Protein 1WLJ (pdb70)

Radius of gyration: 16.01 Å; Cα contacts (8 Å, |Δi|>4): 327; chains: 1; bounding box: 38×36×43 Å

B-factor: mean 21.16, std 7.34, range [8.03, 46.2]

Organism: Homo sapiens (NCBI:txid9606)

Secondary structure (DSSP, 8-state):
-EEEEEEEEEEETTTTEEEEEEEEEE-TT--EEEEEEEE-SS-EEE--HHHH---HHHHTTPEEHHHHHHHHHHHHTTSEEEESSHHHHHHHTT---TT-EEEEGGG-HHHHHHHT---HHHHIIIII----S--TT---HHHHHHHHHHHHHHHHHHHHHTTPPPP-

CATH classification: 3.30.420.10

GO terms:
  GO:0005634 nucleus (C, IDA)
  GO:0005730 nucleolus (C, IDA)
  GO:0005737 cytoplasm (C, IDA)
  GO:0015030 Cajal body (C, IDA)
  GO:0030619 U1 snRNA binding (F, IDA)
  GO:0030620 U2 snRNA binding (F, IDA)
  GO:0034511 U3 snoRNA binding (F, IDA)
  GO:0005634 nucleus (C, EXP)
  GO:0005737 cytoplasm (C, EXP)
  GO:0045071 negative regulation of viral genome replication (P, IMP)
  GO:0004527 exonuclease activity (F, IMP)
  GO:0051607 defense response to virus (P, IMP)
  GO:0005654 nucleoplasm (C, TAS)
  GO:0000175 3'-5'-RNA exonuclease activity (F, IDA)
  GO:0016605 PML body (C, IDA)
  GO:0008310 single-stranded DNA 3'-5' DNA exonuclease activity (F, IDA)
  GO:0009615 response to virus (P, IDA)
  GO:0006308 DNA catabolic process (P, IDA)
  GO:0006401 RNA catabolic process (P, IDA)

Nearest PDB structures (foldseek):
  1wlj-assembly1_A  TM=1.006E+00  e=7.806E-38  Homo sapiens
  7yw5-assembly1_A  TM=8.930E-01  e=9.286E-17  Homo sapiens
  7yw5-assembly2_B  TM=8.674E-01  e=1.551E-16  Homo sapiens
  4czw-assembly1_A  TM=8.141E-01  e=1.600E-10  Neurospora crassa
  5z9x-assembly1_A  TM=8.286E-01  e=1.089E-10  Arabidopsis thaliana

Solvent-accessible surface area: 8809 Å² total; per-residue (Å²): 106,32,3,0,1,23,6,12,31,0,0,24,16,114,164,134,61,69,4,2,0,34,0,0,0,0,38,53,157,10,47,68,87,23,64,70,56,0,87,4,112,39,119,21,44,50,63,80,53,131,78,2,13,0,41,79,76,71,15,122,84,19,24,76,13,63,69,0,60,121,57,0,26,117,64,0,145,82,66,22,0,0,0,33,56,0,126,91,6,2,102,9,0,123,42,101,49,99,75,47,86,67,14,19,2,24,109,12,165,23,0,87,160,52,4,174,75,85,54,15,117,52,0,0,87,118,35,33,153,51,63,0,37,71,53,144,149,6,46,37,0,21,52,6,0,95,0,2,2,60,0,21,49,57,0,10,137,34,38,45,89,128,71,88,118,126,67,137

Foldseek 3Di:
DEKEKDFFFAFFDPVGHTATFWMWIADLVLHTPDIFGEQTDHHGPGRVQQARLDDPVSNVVGHYLVVVLVVVCVVQPPYAYWAAPCVVVCVNSVHDCVVHHYDHPNPPVVLVVQLVDDDLQSSCCRPVVDGAQPDSSHGDRSVRRVSRSVVLVVSQVVCVVVVHHGDD

Sequence (168 aa):
EVVAMDCEMVGLGPHRESGLARCSLVNVHGAVLYDKFIRPEGEITDYRTRVSGVTPQHMVGATPFAVARLEILQLLKGKLVVGHDLKHDFQALKEDMSGYTIYDTSTDRLLWREAKLVSLRVLSERLLHKSIQNSLLGHSSVEDARATMELYQISQRIRARRGLPRLA

Structure (mmCIF, N/CA/C/O backbone):
data_1WLJ
#
_entry.id   1WLJ
#
_cell.length_a   63.420
_cell.length_b   63.420
_cell.length_c   97.910
_cell.angle_alpha   90.00
_cell.angle_beta   90.00
_cell.angle_gamma   120.00
#
_symmetry.space_group_name_H-M   'P 32 2 1'
#
loop_
_entity.id
_entity.type
_entity.pdbx_description
1 polymer 'interferon stimulated gene 20kDa'
2 non-polymer 'MANGANESE (II) ION'
3 non-polymer 'ACETATE ION'
4 non-polymer "URIDINE-5'-MONOPHOSPHATE"
5 water water
#
loop_
_atom_site.group_PDB
_atom_site.id
_atom_site.type_symbol
_atom_site.label_atom_id
_atom_site.label_alt_id
_atom_site.label_comp_id
_atom_site.label_asym_id
_atom_site.label_entity_id
_atom_site.label_seq_id
_atom_site.pdbx_PDB_ins_code
_atom_site.Cartn_x
_atom_site.Cartn_y
_atom_site.Cartn_z
_atom_site.occupancy
_atom_site.B_iso_or_equiv
_atom_site.auth_seq_id
_atom_site.auth_comp_id
_atom_site.auth_asym_id
_atom_site.auth_atom_id
_atom_site.pdbx_PDB_model_num
ATOM 1 N N . GLU A 1 6 ? 1.132 20.434 18.820 1.00 24.21 6 GLU A N 1
ATOM 2 C CA . GLU A 1 6 ? 2.132 20.054 19.854 1.00 23.94 6 GLU A CA 1
ATOM 3 C C . GLU A 1 6 ? 3.077 21.209 20.167 1.00 23.88 6 GLU A C 1
ATOM 4 O O . GLU A 1 6 ? 3.937 21.093 21.037 1.00 23.34 6 GLU A O 1
ATOM 6 N N . VAL A 1 7 ? 2.923 22.318 19.450 1.00 21.68 7 VAL A N 1
ATOM 7 C CA . VAL A 1 7 ? 3.772 23.482 19.671 1.00 19.99 7 VAL A CA 1
ATOM 8 C C . VAL A 1 7 ? 2.910 24.710 19.938 1.00 19.19 7 VAL A C 1
ATOM 9 O O . VAL A 1 7 ? 1.910 24.939 19.255 1.00 20.23 7 VAL A O 1
ATOM 13 N N . VAL A 1 8 ? 3.296 25.489 20.942 1.00 15.84 8 VAL A N 1
ATOM 14 C CA . VAL A 1 8 ? 2.570 26.702 21.303 1.00 13.68 8 VAL A CA 1
ATOM 15 C C . VAL A 1 8 ? 3.562 27.784 21.720 1.00 13.94 8 VAL A C 1
ATOM 16 O O . VAL A 1 8 ? 4.504 27.512 22.466 1.00 15.41 8 VAL A O 1
ATOM 22 N N . ALA A 1 9 ? 3.344 29.002 21.238 1.00 13.09 9 ALA A N 1
ATOM 23 C CA . ALA A 1 9 ? 4.209 30.124 21.587 1.00 12.80 9 ALA A CA 1
ATOM 24 C C . ALA A 1 9 ? 3.480 30.960 22.622 1.00 13.66 9 ALA A C 1
ATOM 25 O O . ALA A 1 9 ? 2.276 31.183 22.521 1.00 12.64 9 ALA A O 1
ATOM 27 N N . MET A 1 10 ? 4.216 31.428 23.621 1.00 13.24 10 MET A N 1
ATOM 28 C CA . MET A 1 10 ? 3.612 32.217 24.678 1.00 13.13 10 MET A CA 1
ATOM 29 C C . MET A 1 10 ? 4.375 33.485 24.983 1.00 14.22 10 MET A C 1
ATOM 30 O O . MET A 1 10 ? 5.597 33.526 24.866 1.00 13.16 10 MET A O 1
ATOM 35 N N . ASP A 1 11 ? 3.636 34.528 25.347 1.00 13.51 11 ASP A N 1
ATOM 36 C CA . ASP A 1 11 ? 4.250 35.767 25.790 1.00 15.29 11 ASP A CA 1
ATOM 37 C C . ASP A 1 11 ? 3.322 36.376 26.828 1.00 15.33 11 ASP A C 1
ATOM 38 O O . ASP A 1 11 ? 2.099 36.277 26.720 1.00 11.86 11 ASP A O 1
ATOM 43 N N . CYS A 1 12 ? 3.900 36.966 27.843 1.00 14.35 12 CYS A N 1
ATOM 44 C CA . CYS A 1 12 ? 3.107 37.597 28.894 1.00 14.75 12 CYS A CA 1
ATOM 45 C C . CYS A 1 12 ? 3.540 39.038 29.069 1.00 16.00 12 CYS A C 1
ATOM 46 O O . CYS A 1 12 ? 4.663 39.405 28.729 1.00 14.41 12 CYS A O 1
ATOM 49 N N . GLU A 1 13 ? 2.639 39.835 29.588 1.00 14.59 13 GLU A N 1
ATOM 50 C CA . GLU A 1 13 ? 2.935 41.234 29.900 1.00 15.23 13 GLU A CA 1
ATOM 51 C C . GLU A 1 13 ? 2.805 41.312 31.408 1.00 15.69 13 GLU A C 1
ATOM 52 O O . GLU A 1 13 ? 1.966 40.622 31.998 1.00 14.17 13 GLU A O 1
ATOM 58 N N . MET A 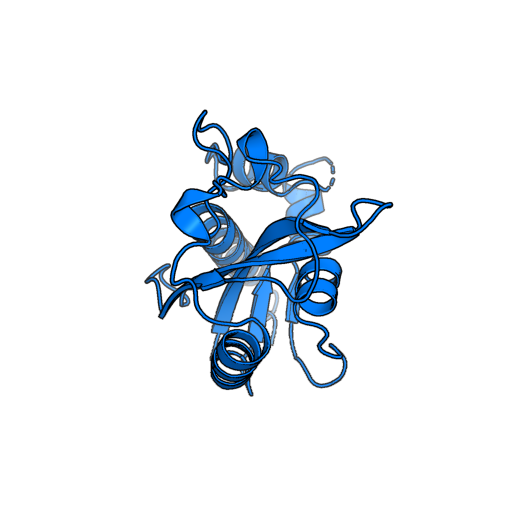1 14 ? 3.622 42.133 32.035 1.00 15.76 14 MET A N 1
ATOM 59 C CA . MET A 1 14 ? 3.595 42.229 33.501 1.00 16.55 14 MET A CA 1
ATOM 60 C C . MET A 1 14 ? 3.497 43.675 33.999 1.00 16.12 14 MET A C 1
ATOM 61 O O . MET A 1 14 ? 3.820 44.628 33.290 1.00 16.28 14 MET A O 1
ATOM 66 N N . VAL A 1 15 ? 3.026 43.797 35.245 1.00 16.33 15 VAL A N 1
ATOM 67 C CA . VAL A 1 15 ? 2.926 45.092 35.907 1.00 17.43 15 VAL A CA 1
ATOM 68 C C . VAL A 1 15 ? 3.808 44.967 37.146 1.00 18.33 15 VAL A C 1
ATOM 69 O O . VAL A 1 15 ? 4.279 43.874 37.463 1.00 18.15 15 VAL A O 1
ATOM 73 N N . GLY A 1 16 ? 4.047 46.081 37.830 1.00 18.09 16 GLY A N 1
ATOM 74 C CA . GLY A 1 16 ? 4.864 46.050 39.030 1.00 17.68 16 GLY A CA 1
ATOM 75 C C . GLY A 1 16 ? 3.985 45.830 40.247 1.00 17.89 16 GLY A C 1
ATOM 76 O O . GLY A 1 16 ? 2.948 46.486 40.384 1.00 16.77 16 GLY A O 1
ATOM 77 N N . LEU A 1 17 ? 4.394 44.915 41.125 1.00 16.52 17 LEU A N 1
ATOM 78 C CA . LEU A 1 17 ? 3.626 44.601 42.330 1.00 17.67 17 LEU A CA 1
ATOM 79 C C . LEU A 1 17 ? 4.361 44.937 43.622 1.00 19.71 17 LEU A C 1
ATOM 80 O O . LEU A 1 17 ? 5.589 44.908 43.683 1.00 20.60 17 LEU A O 1
ATOM 85 N N . GLY A 1 18 ? 3.589 45.241 44.659 1.00 19.98 18 GLY A N 1
ATOM 86 C CA . GLY A 1 18 ? 4.168 45.539 45.956 1.00 20.89 18 GLY A CA 1
ATOM 87 C C . GLY A 1 18 ? 5.042 46.772 46.021 1.00 22.96 18 GLY A C 1
ATOM 88 O O . GLY A 1 18 ? 5.238 47.467 45.025 1.00 22.01 18 GLY A O 1
ATOM 89 N N . PRO A 1 19 ? 5.598 47.057 47.205 1.00 24.90 19 PRO A N 1
ATOM 90 C CA . PRO A 1 19 ? 6.465 48.210 47.448 1.00 27.07 19 PRO A CA 1
ATOM 91 C C . PRO A 1 19 ? 7.731 48.239 46.599 1.00 27.71 19 PRO A C 1
ATOM 92 O O . PRO A 1 19 ? 8.320 49.300 46.397 1.00 29.08 19 PRO A O 1
ATOM 96 N N . HIS A 1 20 ? 8.145 47.078 46.100 1.00 28.70 20 HIS A N 1
ATOM 97 C CA . HIS A 1 20 ? 9.352 46.993 45.287 1.00 30.80 20 HIS A CA 1
ATOM 98 C C . HIS A 1 20 ? 9.056 46.753 43.810 1.00 30.87 20 HIS A C 1
ATOM 99 O O . HIS A 1 20 ? 9.932 46.342 43.049 1.00 30.54 20 HIS A O 1
ATOM 106 N N . ARG A 1 21 ? 7.814 47.013 43.416 1.00 30.02 21 ARG A N 1
ATOM 107 C CA . ARG A 1 21 ? 7.388 46.864 42.029 1.00 29.74 21 ARG A CA 1
ATOM 108 C C . ARG A 1 21 ? 7.907 45.602 41.342 1.00 28.19 21 ARG A C 1
ATOM 109 O O . ARG A 1 21 ? 8.501 45.676 40.266 1.00 29.03 21 ARG A O 1
ATOM 117 N N . GLU A 1 22 ? 7.681 44.449 41.962 1.00 26.37 22 GLU A N 1
ATOM 118 C CA . GLU A 1 22 ? 8.115 43.175 41.396 1.00 24.26 22 GLU A CA 1
ATOM 119 C C . GLU A 1 22 ? 7.186 42.786 40.246 1.00 22.87 22 GLU A C 1
ATOM 120 O O . GLU A 1 22 ? 5.978 42.976 40.327 1.00 22.43 22 GLU A O 1
ATOM 122 N N . SER A 1 23 ? 7.753 42.241 39.175 1.00 21.65 23 SER A N 1
ATOM 123 C CA . SER A 1 23 ? 6.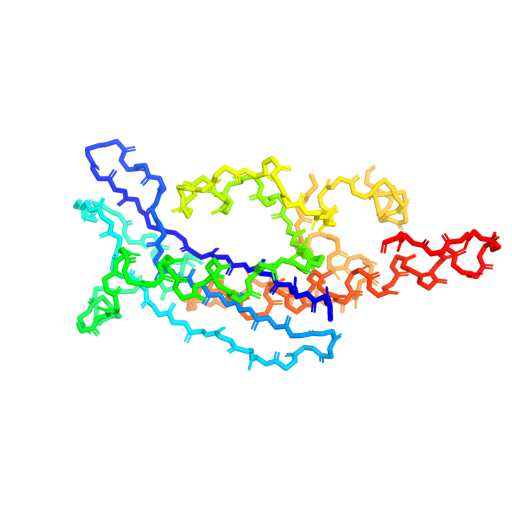953 41.838 38.022 1.00 21.00 23 SER A CA 1
ATOM 124 C C . SER A 1 23 ? 5.838 40.871 38.402 1.00 20.12 23 SER A C 1
ATOM 125 O O . SER A 1 23 ? 6.063 39.894 39.119 1.00 20.88 23 SER A O 1
ATOM 128 N N . GLY A 1 24 ? 4.635 41.156 37.915 1.00 19.06 24 GLY A N 1
ATOM 129 C CA . GLY A 1 24 ? 3.488 40.310 38.190 1.00 17.81 24 GLY A CA 1
ATOM 130 C C . GLY A 1 24 ? 2.707 40.079 36.907 1.00 16.32 24 GLY A C 1
ATOM 131 O O . GLY A 1 24 ? 2.509 41.009 36.128 1.00 15.22 24 GLY A O 1
ATOM 132 N N . LEU A 1 25 ? 2.260 38.844 36.690 1.00 15.08 25 LEU A N 1
ATOM 133 C CA . LEU A 1 25 ? 1.509 38.494 35.485 1.00 14.40 25 LEU A CA 1
ATOM 134 C C . LEU A 1 25 ? 0.238 39.327 35.333 1.00 13.85 25 LEU A C 1
ATOM 135 O O . LEU A 1 25 ? -0.592 39.360 36.240 1.00 15.24 25 LEU A O 1
ATOM 140 N N . ALA A 1 26 ? 0.080 39.982 34.181 1.00 14.13 26 ALA A N 1
ATOM 141 C CA . ALA A 1 26 ? -1.096 40.816 33.924 1.00 14.18 26 ALA A CA 1
ATOM 142 C C . ALA A 1 26 ? -1.765 40.521 32.578 1.00 13.84 26 ALA A C 1
ATOM 143 O O . ALA A 1 26 ? -2.885 40.957 32.324 1.00 12.79 26 ALA A O 1
ATOM 145 N N . ARG A 1 27 ? -1.073 39.792 31.712 1.00 12.82 27 ARG A N 1
ATOM 146 C CA . ARG A 1 27 ? -1.628 39.415 30.418 1.00 12.59 27 ARG A CA 1
ATOM 147 C C . ARG A 1 27 ? -0.849 38.239 29.867 1.00 12.56 27 ARG A C 1
ATOM 148 O O . ARG A 1 27 ? 0.368 38.162 30.029 1.00 12.83 27 ARG A O 1
ATOM 156 N N . CYS A 1 28 ? -1.555 37.312 29.232 1.00 11.72 28 CYS A N 1
ATOM 157 C CA . CYS A 1 28 ? -0.896 36.160 28.633 1.00 13.29 28 CYS A CA 1
ATOM 158 C C . CYS A 1 28 ? -1.550 35.846 27.301 1.00 13.03 28 CYS A C 1
ATOM 159 O O . CYS A 1 28 ? -2.773 35.794 27.197 1.00 12.25 28 CYS A O 1
ATOM 162 N N . SER A 1 29 ? -0.721 35.653 26.282 1.00 12.38 29 SER A N 1
ATOM 163 C CA . SER A 1 29 ? -1.206 35.326 24.951 1.00 12.34 29 SER A CA 1
ATOM 164 C C . SER A 1 29 ? -0.507 34.064 24.475 1.00 12.44 29 SER A C 1
ATOM 165 O O . SER A 1 29 ? 0.710 33.933 24.620 1.00 12.20 29 SER A O 1
ATOM 168 N N . LEU A 1 30 ? -1.285 33.141 23.914 1.00 11.80 30 LEU A N 1
ATOM 169 C CA . LEU A 1 30 ? -0.755 31.889 23.379 1.00 10.86 30 LEU A CA 1
ATOM 170 C C . LEU A 1 30 ? -1.206 31.750 21.928 1.00 11.55 30 LEU A C 1
ATOM 171 O O . LEU A 1 30 ? -2.376 31.984 21.612 1.00 13.18 30 LEU A O 1
ATOM 176 N N . VAL A 1 31 ? -0.289 31.367 21.046 1.00 11.24 31 VAL A N 1
ATOM 177 C CA . VAL A 1 31 ? -0.644 31.173 19.643 1.00 11.13 31 VAL A CA 1
ATOM 178 C C . VAL A 1 31 ? -0.124 29.831 19.149 1.00 12.64 31 VAL A C 1
ATOM 179 O O . VAL A 1 31 ? 0.836 29.286 19.707 1.00 13.14 31 VAL A O 1
ATOM 183 N N . ASN A 1 32 ? -0.768 29.279 18.122 1.00 12.47 32 ASN A N 1
ATOM 184 C CA . ASN A 1 32 ? -0.325 28.000 17.594 1.00 13.19 32 ASN A CA 1
ATOM 185 C C . ASN A 1 32 ? 0.763 28.208 16.548 1.00 13.39 32 ASN A C 1
ATOM 186 O O . ASN A 1 32 ? 1.214 29.333 16.327 1.00 12.80 32 ASN A O 1
ATOM 191 N N . VAL A 1 33 ? 1.179 27.125 15.904 1.00 13.73 33 VAL A N 1
ATOM 192 C CA . VAL A 1 33 ? 2.254 27.189 14.919 1.00 14.33 33 VAL A CA 1
ATOM 193 C C . VAL A 1 33 ? 2.010 28.152 13.756 1.00 15.30 33 VAL A C 1
ATOM 194 O O . VAL A 1 33 ? 2.96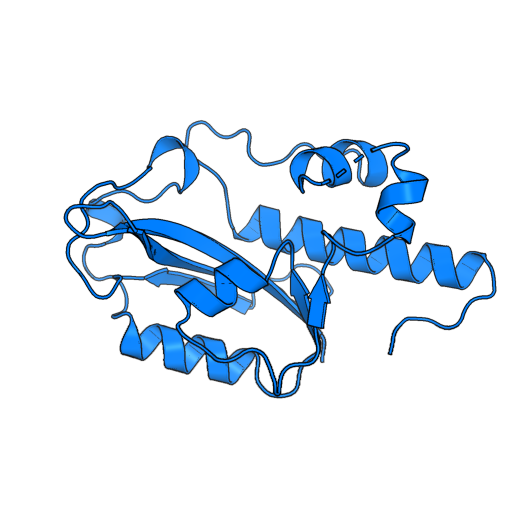3 28.639 13.140 1.00 15.21 33 VAL A O 1
ATOM 198 N N . HIS A 1 34 ? 0.744 28.440 13.464 1.00 13.81 34 HIS A N 1
ATOM 199 C CA . HIS A 1 34 ? 0.408 29.350 12.371 1.00 14.97 34 HIS A CA 1
ATOM 200 C C . HIS A 1 34 ? 0.130 30.769 12.859 1.00 15.79 34 HIS A C 1
ATOM 201 O O . HIS A 1 34 ? -0.185 31.652 12.062 1.00 17.80 34 HIS A O 1
ATOM 208 N N . GLY A 1 35 ? 0.242 30.988 14.165 1.00 14.61 35 GLY A N 1
ATOM 209 C CA . GLY A 1 35 ? -0.006 32.314 14.700 1.00 13.20 35 GLY A CA 1
ATOM 210 C C . GLY A 1 35 ? -1.441 32.550 15.138 1.00 11.50 35 GLY A C 1
ATOM 211 O O . GLY A 1 35 ? -1.791 33.658 15.554 1.00 13.35 35 GLY A O 1
ATOM 212 N N . ALA A 1 36 ? -2.278 31.527 15.037 1.00 12.04 36 ALA A N 1
ATOM 213 C CA . ALA A 1 36 ? -3.670 31.651 15.462 1.00 14.04 36 ALA A CA 1
ATOM 214 C C . ALA A 1 36 ? -3.672 31.854 16.975 1.00 13.85 36 ALA A C 1
ATOM 215 O O . ALA A 1 36 ? -2.941 31.175 17.689 1.00 13.63 36 ALA A O 1
ATOM 217 N N . VAL A 1 37 ? -4.494 32.776 17.466 1.00 12.05 37 VAL A N 1
ATOM 218 C CA . VAL A 1 37 ? -4.545 33.017 18.904 1.00 12.82 37 VAL A CA 1
ATOM 219 C C . VAL A 1 37 ? -5.366 31.938 19.605 1.00 13.04 37 VAL A C 1
ATOM 220 O O . VAL A 1 37 ? -6.543 31.737 19.298 1.00 12.82 37 VAL A O 1
ATOM 224 N N . LEU A 1 38 ? -4.733 31.251 20.548 1.00 12.35 38 LEU A N 1
ATOM 225 C CA . LEU A 1 38 ? -5.374 30.181 21.306 1.00 13.04 38 LEU A CA 1
ATOM 226 C C . LEU A 1 38 ? -5.883 30.667 22.656 1.00 13.23 38 LEU A C 1
ATOM 227 O O . LEU A 1 38 ? -6.830 30.112 23.208 1.00 13.15 38 LEU A O 1
ATOM 232 N N . TYR A 1 39 ? -5.249 31.710 23.180 1.00 11.35 39 TYR A N 1
ATOM 233 C CA . TYR A 1 39 ? -5.602 32.251 24.485 1.00 13.13 39 TYR A CA 1
ATOM 234 C C . TYR A 1 39 ? -5.084 33.678 24.550 1.00 12.94 39 TYR A C 1
ATOM 235 O O . TYR A 1 39 ? -3.993 33.968 24.065 1.00 12.30 39 TYR A O 1
ATOM 244 N N . ASP A 1 40 ? -5.863 34.571 25.143 1.00 12.94 40 ASP A N 1
ATOM 245 C CA . ASP A 1 40 ? -5.435 35.959 25.273 1.00 15.82 40 ASP A CA 1
ATOM 246 C C . ASP A 1 40 ? -6.342 36.634 26.277 1.00 16.91 40 ASP A C 1
ATOM 247 O O . ASP A 1 40 ? -7.493 36.950 25.975 1.00 16.69 40 ASP A O 1
ATOM 252 N N . LYS A 1 41 ? -5.805 36.878 27.438 1.00 15.53 41 LYS A N 1
ATOM 253 C CA . LYS A 1 41 ? -6.567 37.461 28.548 1.00 18.40 41 LYS A CA 1
ATOM 254 C C . LYS A 1 41 ? -5.741 38.376 29.419 1.00 16.91 41 LYS A C 1
ATOM 255 O O . LYS A 1 41 ? -4.519 38.179 29.567 1.00 14.53 41 LYS A O 1
ATOM 261 N N . PHE A 1 42 ? -6.447 39.348 29.984 1.00 16.94 42 PHE A N 1
ATOM 262 C CA . PHE A 1 42 ? -5.828 40.230 30.952 1.00 17.92 42 PHE A CA 1
ATOM 263 C C . PHE A 1 42 ? -6.023 39.483 32.241 1.00 17.15 42 PHE A C 1
ATOM 264 O O . PHE A 1 42 ? -7.094 38.863 32.448 1.00 18.56 42 PHE A O 1
ATOM 272 N N . ILE A 1 43 ? -5.008 39.527 33.075 1.00 16.09 43 ILE A N 1
ATOM 273 C CA . ILE A 1 43 ? -5.088 38.781 34.324 1.00 15.07 43 ILE A CA 1
ATOM 274 C C . ILE A 1 43 ? -4.824 39.664 35.536 1.00 15.09 43 ILE A C 1
ATOM 275 O O . ILE A 1 43 ? -3.943 40.517 35.528 1.00 14.50 43 ILE A O 1
ATOM 280 N N . ARG A 1 44 ? -5.633 39.410 36.591 1.00 16.95 44 ARG A N 1
ATOM 281 C CA . ARG A 1 44 ? -5.428 40.174 37.815 1.00 16.96 44 ARG A CA 1
ATOM 282 C C . ARG A 1 44 ? -4.305 39.490 38.574 1.00 17.06 44 ARG A C 1
ATOM 283 O O . ARG A 1 44 ? -4.469 38.367 39.059 1.00 18.70 44 ARG A O 1
ATOM 291 N N . PRO A 1 45 ? -3.139 40.144 38.675 1.00 15.60 45 PRO A N 1
ATOM 292 C CA . PRO A 1 45 ? -2.023 39.528 39.395 1.00 17.47 45 PRO A CA 1
ATOM 293 C C . PRO A 1 45 ? -2.335 39.347 40.874 1.00 17.65 45 PRO A C 1
ATOM 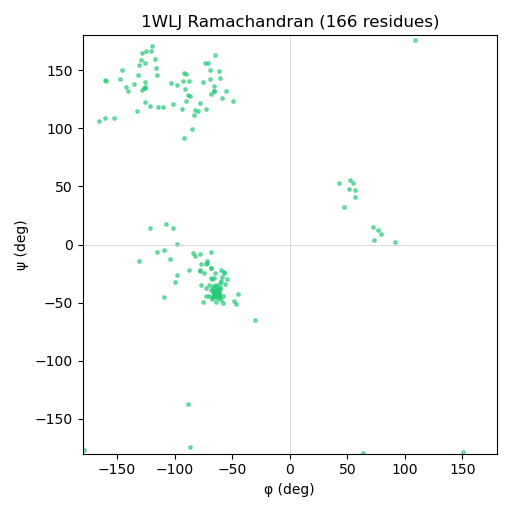294 O O . PRO A 1 45 ? -3.272 39.948 41.397 1.00 16.16 45 PRO A O 1
ATOM 298 N N . GLU A 1 46 ? -1.558 38.502 41.540 1.00 19.06 46 GLU A N 1
ATOM 299 C CA . GLU A 1 46 ? -1.760 38.239 42.959 1.00 20.02 46 GLU A CA 1
ATOM 300 C C . GLU A 1 46 ? -0.904 39.208 43.768 1.00 20.71 46 GLU A C 1
ATOM 301 O O . GLU A 1 46 ? 0.260 38.930 44.056 1.00 23.08 46 GLU A O 1
ATOM 307 N N . GLY A 1 47 ? -1.481 40.351 44.124 1.00 18.49 47 GLY A N 1
ATOM 308 C CA . GLY A 1 47 ? -0.743 41.335 44.895 1.00 16.16 47 GLY A CA 1
ATOM 309 C C . GLY A 1 47 ? -1.240 42.731 44.589 1.00 17.21 47 GLY A C 1
ATOM 310 O O . GLY A 1 47 ? -2.177 42.895 43.813 1.00 17.31 47 GLY A O 1
ATOM 311 N N . GL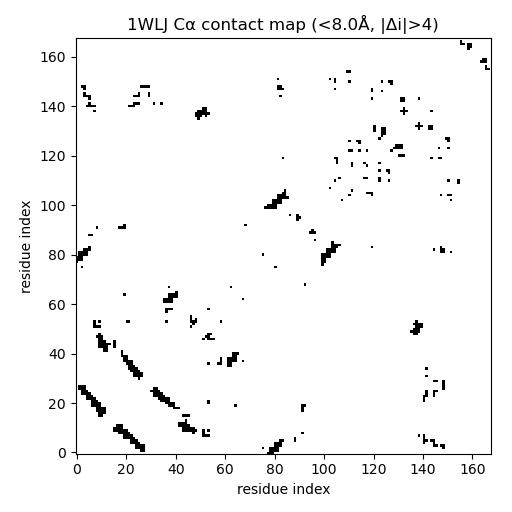U A 1 48 ? -0.632 43.742 45.201 1.00 16.05 48 GLU A N 1
ATOM 312 C CA . GLU A 1 48 ? -1.050 45.111 44.938 1.00 16.76 48 GLU A CA 1
ATOM 313 C C . GLU A 1 48 ? -0.309 45.641 43.722 1.00 17.49 48 GLU A C 1
ATOM 314 O O . GLU A 1 48 ? 0.917 45.557 43.652 1.00 18.45 48 GLU A O 1
ATOM 320 N N . ILE A 1 49 ? -1.051 46.174 42.757 1.00 16.22 49 ILE A N 1
ATOM 321 C CA . ILE A 1 49 ? -0.422 46.725 41.566 1.00 16.48 49 ILE A CA 1
ATOM 322 C C . ILE A 1 49 ? 0.086 48.108 41.940 1.00 17.18 49 ILE A C 1
ATOM 323 O O . ILE A 1 49 ? -0.698 48.998 42.253 1.00 17.14 49 ILE A O 1
ATOM 328 N N . THR A 1 50 ? 1.398 48.287 41.917 1.00 16.79 50 THR A N 1
ATOM 329 C CA . THR A 1 50 ? 1.975 49.575 42.279 1.00 18.10 50 THR A CA 1
ATOM 330 C C . THR A 1 50 ? 2.552 50.315 41.079 1.00 19.45 50 THR A C 1
ATOM 331 O O . THR A 1 50 ? 3.002 51.451 41.204 1.00 18.56 50 THR A O 1
ATOM 335 N N . ASP A 1 51 ? 2.537 49.666 39.918 1.00 18.65 51 ASP A N 1
ATOM 336 C CA . ASP A 1 51 ? 3.044 50.268 38.689 1.00 19.51 51 ASP A CA 1
ATOM 337 C C . ASP A 1 51 ? 2.444 49.505 37.520 1.00 18.63 51 ASP A C 1
ATOM 338 O O . ASP A 1 51 ? 2.803 48.354 37.277 1.00 18.85 51 ASP A O 1
ATOM 343 N N . TYR A 1 52 ? 1.521 50.134 36.804 1.00 18.87 52 TYR A N 1
ATOM 344 C CA . TYR A 1 52 ? 0.893 49.465 35.672 1.00 19.51 52 TYR A CA 1
ATOM 345 C C . TYR A 1 52 ? 1.813 49.298 34.464 1.00 20.43 52 TYR A C 1
ATOM 346 O O . TYR A 1 52 ? 1.524 48.491 33.576 1.00 20.64 52 TYR A O 1
ATOM 355 N N . ARG A 1 53 ? 2.919 50.043 34.440 1.00 19.58 53 ARG A N 1
ATOM 356 C CA . ARG A 1 53 ? 3.883 49.975 33.334 1.00 20.46 53 ARG A CA 1
ATOM 357 C C . ARG A 1 53 ? 3.137 50.050 32.005 1.00 21.18 53 ARG A C 1
ATOM 358 O O . ARG A 1 53 ? 3.570 49.471 31.009 1.00 20.91 53 ARG A O 1
ATOM 366 N N . THR A 1 54 ? 2.023 50.775 32.001 1.00 22.24 54 THR A N 1
ATOM 367 C CA . THR A 1 54 ? 1.164 50.895 30.829 1.00 23.10 54 THR A CA 1
ATOM 368 C C . THR A 1 54 ? 1.830 51.152 29.484 1.00 25.29 54 THR A C 1
ATOM 369 O O . THR A 1 54 ? 1.445 50.550 28.476 1.00 24.01 54 THR A O 1
ATOM 373 N N . ARG A 1 55 ? 2.822 52.035 29.457 1.00 26.45 55 ARG A N 1
ATOM 374 C CA . ARG A 1 55 ? 3.496 52.361 28.207 1.00 28.59 55 ARG A CA 1
ATOM 375 C C . ARG A 1 55 ? 4.131 51.145 27.536 1.00 28.49 55 ARG A C 1
ATOM 376 O O . ARG A 1 55 ? 4.270 51.109 26.315 1.00 28.74 55 ARG A O 1
ATOM 384 N N . VAL A 1 56 ? 4.512 50.153 28.334 1.00 26.92 56 VAL A N 1
ATOM 385 C CA . VAL A 1 56 ? 5.131 48.943 27.805 1.00 25.94 56 VAL A CA 1
ATOM 386 C C . VAL A 1 56 ? 4.216 47.720 27.886 1.00 25.06 56 VAL A C 1
ATOM 387 O O . VAL A 1 56 ? 4.093 46.962 26.927 1.00 23.18 56 VAL A O 1
ATOM 391 N N . SER A 1 57 ? 3.565 47.541 29.030 1.00 23.00 57 SER A N 1
ATOM 392 C CA . SER A 1 57 ? 2.688 46.393 29.238 1.00 21.53 57 SER A CA 1
ATOM 393 C C . SER A 1 57 ? 1.328 46.526 28.569 1.00 20.73 57 SER A C 1
ATOM 394 O O . SER A 1 57 ? 0.658 45.523 28.318 1.00 18.42 57 SER A O 1
ATOM 397 N N . GLY A 1 58 ? 0.917 47.760 28.293 1.00 19.14 58 GLY A N 1
ATOM 398 C CA . GLY A 1 58 ? -0.375 47.981 27.671 1.00 18.95 58 GLY A CA 1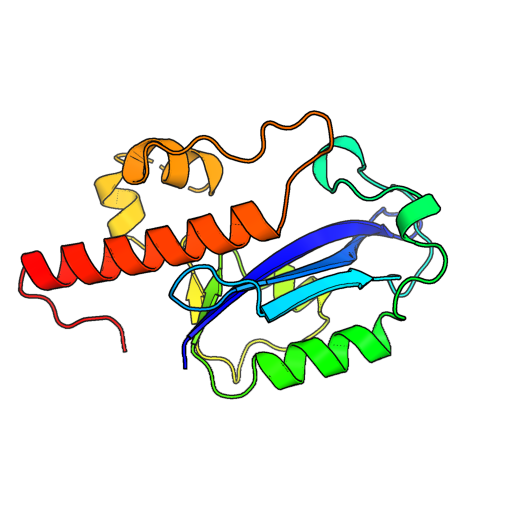
ATOM 399 C C . GLY A 1 58 ? -1.514 47.751 28.649 1.00 20.16 58 GLY A C 1
ATOM 400 O O . GLY A 1 58 ? -2.682 47.823 28.276 1.00 20.26 58 GLY A O 1
ATOM 401 N N . VAL A 1 59 ? -1.174 47.477 29.905 1.00 18.68 59 VAL A N 1
ATOM 402 C CA . VAL A 1 59 ? -2.177 47.229 30.933 1.00 19.43 59 VAL A CA 1
ATOM 403 C C . VAL A 1 59 ? -2.609 48.524 31.608 1.00 21.18 59 VAL A C 1
ATOM 404 O O . VAL A 1 59 ? -1.779 49.320 32.040 1.00 21.28 59 VAL A O 1
ATOM 408 N N . THR A 1 60 ? -3.881 48.744 31.662 1.00 22.49 60 THR A N 1
ATOM 409 C CA . THR A 1 60 ? -4.466 49.913 32.334 1.00 23.66 60 THR A CA 1
ATOM 410 C C . THR A 1 60 ? -5.338 49.463 33.494 1.00 23.60 60 THR A C 1
ATOM 411 O O . THR A 1 60 ? -5.782 48.305 33.546 1.00 22.04 60 THR A O 1
ATOM 415 N N . PRO A 1 61 ? -5.627 50.328 34.476 1.00 24.37 61 PRO A N 1
ATOM 416 C CA . PRO A 1 61 ? -6.468 49.938 35.581 1.00 23.78 61 PRO A CA 1
ATOM 417 C C . PRO A 1 61 ? -7.822 49.434 35.060 1.00 24.41 61 PRO A C 1
ATOM 418 O O . PRO A 1 61 ? -8.405 48.493 35.636 1.00 25.04 61 PRO A O 1
ATOM 422 N N . GLN A 1 62 ? -8.366 49.967 33.974 1.00 23.30 62 GLN A N 1
ATOM 423 C CA . GLN A 1 62 ? -9.661 49.469 33.436 1.00 22.64 62 GLN A CA 1
ATOM 424 C C . GLN A 1 62 ? -9.534 47.993 33.014 1.00 22.44 62 GLN A C 1
ATOM 425 O O . GLN A 1 62 ? -10.455 47.190 33.225 1.00 21.82 62 GLN A O 1
ATOM 427 N N . HIS A 1 63 ? -8.397 47.615 32.432 1.00 22.92 63 HIS A N 1
ATOM 428 C CA . HIS A 1 63 ? -8.177 46.234 32.015 1.00 22.99 63 HIS A CA 1
ATOM 429 C C . HIS A 1 63 ? -8.256 45.252 33.182 1.00 23.79 63 HIS A C 1
ATOM 430 O O . HIS A 1 63 ? -8.659 44.103 33.005 1.00 22.65 63 HIS A O 1
ATOM 437 N N . MET A 1 64 ? -7.871 45.704 34.370 1.00 23.50 64 MET A N 1
ATOM 438 C CA . MET A 1 64 ? -7.887 44.844 35.548 1.00 25.13 64 MET A CA 1
ATOM 439 C C . MET A 1 64 ? -9.282 44.647 36.135 1.00 27.58 64 MET A C 1
ATOM 440 O O . MET A 1 64 ? -9.505 43.728 36.925 1.00 28.83 64 MET A O 1
ATOM 445 N N . VAL A 1 65 ? -10.223 45.503 35.750 1.00 28.70 65 VAL A N 1
ATOM 446 C CA . VAL A 1 65 ? -11.587 45.396 36.256 1.00 28.93 65 VAL A CA 1
ATOM 447 C C . VAL A 1 65 ? -12.288 44.201 35.621 1.00 28.23 65 VAL A C 1
ATOM 448 O O . VAL A 1 65 ? -12.478 44.149 34.405 1.00 28.94 65 VAL A O 1
ATOM 452 N N . GLY A 1 66 ? -12.661 43.233 36.451 1.00 27.79 66 GLY A N 1
ATOM 453 C CA . GLY A 1 66 ? -13.331 42.053 35.944 1.00 27.76 66 GLY A CA 1
ATOM 454 C C . GLY A 1 66 ? -12.379 41.086 35.264 1.00 27.69 66 GLY A C 1
ATOM 455 O O . GLY A 1 66 ? -12.815 40.161 34.580 1.00 29.70 66 GLY A O 1
ATOM 456 N N . ALA A 1 67 ? -11.076 41.297 35.441 1.00 25.59 67 ALA A N 1
ATOM 457 C CA . ALA A 1 67 ? -10.088 40.415 34.832 1.00 23.56 67 ALA A CA 1
ATOM 458 C C . ALA A 1 67 ? -10.064 39.081 35.573 1.00 21.90 67 ALA A C 1
ATOM 459 O O . ALA A 1 67 ? -10.447 39.000 36.738 1.00 21.65 67 ALA A O 1
ATOM 461 N N . THR A 1 68 ? -9.607 38.038 34.892 1.00 19.80 68 THR A N 1
ATOM 462 C CA . THR A 1 68 ? -9.534 36.707 35.484 1.00 18.74 68 THR A CA 1
ATOM 463 C C . THR A 1 68 ? -8.517 36.670 36.619 1.00 16.96 68 THR A C 1
ATOM 464 O O . THR A 1 68 ? -7.397 37.155 36.475 1.00 15.60 68 THR A O 1
ATOM 468 N N . PRO A 1 69 ? -8.900 36.101 37.772 1.00 17.52 69 PRO A N 1
ATOM 469 C CA . PRO A 1 69 ? -7.987 36.016 38.918 1.00 16.90 69 PRO A CA 1
ATOM 470 C C . PRO A 1 69 ? -6.739 35.214 38.557 1.00 16.43 69 PRO A C 1
ATOM 471 O O . PRO A 1 69 ? -6.818 34.230 37.819 1.00 15.81 69 PRO A O 1
ATOM 475 N N . PHE A 1 70 ? -5.597 35.638 39.086 1.00 15.27 70 PHE A N 1
ATOM 476 C CA . PHE A 1 70 ? -4.322 34.971 38.830 1.00 14.57 70 PHE A CA 1
ATOM 477 C C . PHE A 1 70 ? -4.365 33.448 38.961 1.00 14.44 70 PHE A C 1
ATOM 478 O O . PHE A 1 70 ? -3.917 32.730 38.067 1.00 13.20 70 PHE A O 1
ATOM 486 N N . ALA A 1 71 ? -4.889 32.952 40.078 1.00 14.26 71 ALA A N 1
ATOM 487 C CA . ALA A 1 71 ? -4.934 31.507 40.305 1.00 15.67 71 ALA A CA 1
ATOM 488 C C . ALA A 1 71 ? -5.749 30.763 39.260 1.00 15.56 71 ALA A C 1
ATOM 489 O O . ALA A 1 71 ? -5.439 29.621 38.917 1.00 16.41 71 ALA A O 1
ATOM 491 N N . VAL A 1 72 ? -6.797 31.406 38.759 1.00 15.54 72 VAL A N 1
ATOM 492 C CA . VAL A 1 72 ? -7.650 30.788 37.753 1.00 15.21 72 VAL A CA 1
ATOM 493 C C . VAL A 1 72 ? -6.961 30.785 36.394 1.00 14.97 72 VAL A C 1
ATOM 494 O O . VAL A 1 72 ? -6.887 29.751 35.724 1.00 13.99 72 VAL A O 1
ATOM 498 N N . ALA A 1 73 ? -6.447 31.944 35.998 1.00 14.61 73 ALA A N 1
ATOM 499 C CA . ALA A 1 73 ? -5.765 32.080 34.717 1.00 14.72 73 ALA A CA 1
ATOM 500 C C . ALA A 1 73 ? -4.550 31.171 34.671 1.00 14.40 73 ALA A C 1
ATOM 501 O O . ALA A 1 73 ? -4.263 30.558 33.646 1.00 14.56 73 ALA A O 1
ATOM 503 N N . ARG A 1 74 ? -3.837 31.087 35.789 1.00 13.55 74 ARG A N 1
ATOM 504 C CA . ARG A 1 74 ? -2.657 30.241 35.867 1.00 16.07 74 ARG A CA 1
ATOM 505 C C . ARG A 1 74 ? -3.016 28.789 35.535 1.00 14.89 74 ARG A C 1
ATOM 506 O O . ARG A 1 74 ? -2.313 28.128 34.772 1.00 15.58 74 ARG A O 1
ATOM 514 N N . LEU A 1 75 ? -4.117 28.294 36.091 1.00 15.34 75 LEU A N 1
ATOM 515 C CA . LEU A 1 75 ? -4.538 26.922 35.807 1.00 14.88 75 LEU A CA 1
ATOM 516 C C . LEU A 1 75 ? -4.882 26.739 34.326 1.00 14.22 75 LEU A C 1
ATOM 517 O O . LEU A 1 75 ? -4.525 25.730 33.714 1.00 16.02 75 LEU A O 1
ATOM 522 N N . GLU A 1 76 ? -5.576 27.715 33.750 1.00 13.91 76 GLU A N 1
ATOM 523 C CA . GLU A 1 76 ? -5.971 27.646 32.344 1.00 13.26 76 GLU A CA 1
ATOM 524 C C . GLU A 1 76 ? -4.760 27.594 31.419 1.00 13.57 76 GLU A C 1
ATOM 525 O O . GLU A 1 76 ? -4.712 26.807 30.472 1.00 12.51 76 GLU A O 1
ATOM 531 N N . ILE A 1 77 ? -3.783 28.448 31.699 1.00 13.95 77 ILE A N 1
ATOM 532 C CA . ILE A 1 77 ? -2.567 28.521 30.899 1.00 12.78 77 ILE A CA 1
ATOM 533 C C . ILE A 1 77 ? -1.716 27.260 31.033 1.00 14.21 77 ILE A C 1
ATOM 534 O O . ILE A 1 77 ? -1.252 26.705 30.032 1.00 12.46 77 ILE A O 1
ATOM 539 N N . LEU A 1 78 ? -1.512 26.797 32.262 1.00 14.03 78 LEU A N 1
ATOM 540 C CA . LEU A 1 78 ? -0.707 25.599 32.464 1.00 15.93 78 LEU A CA 1
ATOM 541 C C . LEU A 1 78 ? -1.338 24.399 31.758 1.00 17.40 78 LEU A C 1
ATOM 542 O O . LEU A 1 78 ? -0.635 23.546 31.212 1.00 18.16 78 LEU A O 1
ATOM 547 N N . GLN A 1 79 ? -2.663 24.338 31.755 1.00 17.84 79 GLN A N 1
ATOM 548 C CA . GLN A 1 79 ? -3.351 23.236 31.096 1.00 19.54 79 GLN A CA 1
ATOM 549 C C . GLN A 1 79 ? -3.080 23.258 29.592 1.00 18.44 79 GLN A C 1
ATOM 550 O O . GLN A 1 79 ? -2.896 22.211 28.974 1.00 17.45 79 GLN A O 1
ATOM 556 N N . LEU A 1 80 ? -3.044 24.453 29.011 1.00 17.21 80 LEU A N 1
ATOM 557 C CA . LEU A 1 80 ? -2.795 24.594 27.580 1.00 16.61 80 LEU A CA 1
ATOM 558 C C . LEU A 1 80 ? -1.340 24.351 27.193 1.00 16.97 80 LEU A C 1
ATOM 559 O O . LEU A 1 80 ? -1.051 23.989 26.054 1.00 17.36 80 LEU A O 1
ATOM 564 N N . LEU A 1 81 ? -0.424 24.549 28.133 1.00 16.08 81 LEU A N 1
ATOM 565 C CA . LEU A 1 81 ? 0.996 24.331 27.857 1.00 17.81 81 LEU A CA 1
ATOM 566 C C . LEU A 1 81 ? 1.414 22.879 28.101 1.00 18.60 81 LEU A C 1
ATOM 567 O O . LEU A 1 81 ? 2.414 22.411 27.557 1.00 17.97 81 LEU A O 1
ATOM 572 N N . LYS A 1 82 ? 0.640 22.177 28.919 1.00 20.20 82 LYS A N 1
ATOM 573 C CA . LYS A 1 82 ? 0.922 20.786 29.267 1.00 21.64 82 LYS A CA 1
ATOM 574 C C . LYS A 1 82 ? 1.203 19.876 28.071 1.00 21.72 82 LYS A C 1
ATOM 575 O O . LYS A 1 82 ? 0.387 19.761 27.160 1.00 19.84 82 LYS A O 1
ATOM 581 N N . GLY A 1 83 ? 2.368 19.232 28.087 1.00 22.02 83 GLY A N 1
ATOM 582 C CA . GLY A 1 83 ? 2.737 18.312 27.023 1.00 23.40 83 GLY A CA 1
ATOM 583 C C . GLY A 1 83 ? 3.111 18.896 25.673 1.00 22.71 83 GLY A C 1
ATOM 584 O O . GLY A 1 83 ? 3.195 18.168 24.684 1.00 23.79 83 GLY A O 1
ATOM 585 N N . LYS A 1 84 ? 3.368 20.189 25.616 1.00 21.80 84 LYS A N 1
ATOM 586 C CA . LYS A 1 84 ? 3.701 20.778 24.314 1.00 20.12 84 LYS A CA 1
ATOM 587 C C . LYS A 1 84 ? 5.082 21.428 24.347 1.00 18.06 84 LYS A C 1
ATOM 588 O O . LYS A 1 84 ? 5.675 21.631 25.413 1.00 16.78 84 LYS A O 1
ATOM 594 N N . LEU A 1 85 ? 5.570 21.733 23.165 1.00 16.36 85 LEU A N 1
ATOM 595 C CA . LEU A 1 85 ? 6.834 22.440 23.017 1.00 16.13 85 LEU A CA 1
ATOM 596 C C . LEU A 1 85 ? 6.475 23.891 23.210 1.00 14.94 85 LEU A C 1
ATOM 597 O O . LEU A 1 85 ? 5.717 24.457 22.421 1.00 17.05 85 LEU A O 1
ATOM 602 N N . VAL A 1 86 ? 6.991 24.495 24.252 1.00 12.56 86 VAL A N 1
ATOM 603 C CA . VAL A 1 86 ? 6.663 25.899 24.528 1.00 12.47 86 VAL A CA 1
ATOM 604 C C . VAL A 1 86 ? 7.705 26.829 23.914 1.00 13.31 86 VAL A C 1
ATOM 605 O O . VAL A 1 86 ? 8.885 26.794 24.269 1.00 12.71 86 VAL A O 1
ATOM 609 N N . VAL A 1 87 ? 7.213 27.643 22.968 1.00 11.16 87 VAL A N 1
ATOM 610 C CA . VAL A 1 87 ? 8.045 28.607 22.252 1.00 12.77 87 VAL A CA 1
ATOM 611 C C . VAL A 1 87 ? 7.910 30.001 22.861 1.00 12.26 87 VAL A C 1
ATOM 612 O O . VAL A 1 87 ? 6.812 30.434 23.198 1.00 11.15 87 VAL A O 1
ATOM 616 N N . GLY A 1 88 ? 9.029 30.700 23.004 1.00 12.92 88 GLY A N 1
ATOM 617 C CA . GLY A 1 88 ? 8.979 32.040 23.562 1.00 12.00 88 GLY A CA 1
ATOM 618 C C . GLY A 1 88 ? 10.353 32.674 23.622 1.00 13.66 88 GLY A C 1
ATOM 619 O O . GLY A 1 88 ? 11.335 32.081 23.171 1.00 14.37 88 GLY A O 1
ATOM 620 N N . HIS A 1 89 ? 10.422 33.880 24.177 1.00 14.29 89 HIS A N 1
ATOM 621 C CA . HIS A 1 89 ? 11.685 34.608 24.297 1.00 14.64 89 HIS A CA 1
ATOM 622 C C . HIS A 1 89 ? 11.950 34.902 25.777 1.00 15.59 89 HIS A C 1
ATOM 623 O O . HIS A 1 89 ? 11.163 35.586 26.434 1.00 16.61 89 HIS A O 1
ATOM 630 N N . ASP A 1 90 ? 13.061 34.381 26.291 1.00 16.62 90 ASP A N 1
ATOM 631 C CA . ASP A 1 90 ? 13.427 34.545 27.697 1.00 18.55 90 ASP A CA 1
ATOM 632 C C . ASP A 1 90 ? 12.261 34.046 28.547 1.00 18.55 90 ASP A C 1
ATOM 633 O O . ASP A 1 90 ? 11.765 34.752 29.421 1.00 20.16 90 ASP A O 1
ATOM 638 N N . LEU A 1 91 ? 11.832 32.819 28.269 1.00 17.47 91 LEU A N 1
ATOM 639 C CA . LEU A 1 91 ? 10.718 32.189 28.969 1.00 17.95 91 LEU A CA 1
ATOM 640 C C . LEU A 1 91 ? 10.901 32.099 30.480 1.00 17.91 91 LEU A C 1
ATOM 641 O O . LEU A 1 91 ? 9.924 32.000 31.221 1.00 16.60 91 LEU A O 1
ATOM 646 N N . LYS A 1 92 ? 12.146 32.133 30.940 1.00 18.93 92 LYS A N 1
ATOM 647 C CA . LYS A 1 92 ? 12.417 32.054 32.369 1.00 19.59 92 LYS A CA 1
ATOM 648 C C . LYS A 1 92 ? 11.537 33.031 33.148 1.00 19.31 92 LYS A C 1
ATOM 649 O O . LYS A 1 92 ? 10.896 32.665 34.138 1.00 18.98 92 LYS A O 1
ATOM 655 N N . HIS A 1 93 ? 11.502 34.275 32.682 1.00 18.45 93 HIS A N 1
ATOM 656 C CA . HIS A 1 93 ? 10.721 35.308 33.346 1.00 18.85 93 HIS A CA 1
ATOM 657 C C . HIS A 1 93 ? 9.218 35.106 33.246 1.00 18.66 93 HIS A C 1
ATOM 658 O O . HIS A 1 93 ? 8.479 35.533 34.134 1.00 16.25 93 HIS A O 1
ATOM 665 N N . ASP A 1 94 ? 8.763 34.467 32.168 1.00 16.89 94 ASP A N 1
ATOM 666 C CA . ASP A 1 94 ? 7.335 34.210 31.998 1.00 17.51 94 ASP A CA 1
ATOM 667 C C . ASP A 1 94 ? 6.890 33.158 33.007 1.00 16.23 94 ASP A C 1
ATOM 668 O O . ASP A 1 94 ? 5.844 33.299 33.642 1.00 15.64 94 ASP A O 1
ATOM 673 N N . PHE A 1 95 ? 7.688 32.104 33.160 1.00 15.34 95 PHE A N 1
ATOM 674 C CA . PHE A 1 95 ? 7.359 31.061 34.120 1.00 15.00 95 PHE A CA 1
ATOM 675 C C . PHE A 1 95 ? 7.462 31.577 35.556 1.00 14.76 95 PHE A C 1
ATOM 676 O O . PHE A 1 95 ? 6.754 31.103 36.445 1.00 15.05 95 PHE A O 1
ATOM 684 N N . GLN A 1 96 ? 8.339 32.549 35.788 1.00 15.53 96 GLN A N 1
ATOM 685 C CA . GLN A 1 96 ? 8.446 33.130 37.119 1.00 18.03 96 GLN A CA 1
ATOM 686 C C . GLN A 1 96 ? 7.140 33.875 37.397 1.00 17.85 96 GLN A C 1
ATOM 687 O O . GLN A 1 96 ? 6.597 33.813 38.503 1.00 17.23 96 GLN A O 1
ATOM 693 N N . ALA A 1 97 ? 6.636 34.575 36.382 1.00 17.23 97 ALA A N 1
ATOM 694 C CA . ALA A 1 97 ? 5.389 35.327 36.515 1.00 16.63 97 ALA A CA 1
ATOM 695 C C . ALA A 1 97 ? 4.229 34.357 36.706 1.00 15.34 97 ALA A C 1
ATOM 696 O O . ALA A 1 97 ? 3.276 34.645 37.422 1.00 15.55 97 ALA A O 1
ATOM 698 N N . LEU A 1 98 ? 4.317 33.214 36.040 1.00 15.90 98 LEU A N 1
ATOM 699 C CA . LEU A 1 98 ? 3.294 32.182 36.141 1.00 16.85 98 LEU A CA 1
ATOM 700 C C . LEU A 1 98 ? 3.474 31.411 37.443 1.00 18.00 98 LEU A C 1
ATOM 701 O O . LEU A 1 98 ? 2.627 30.595 37.811 1.00 16.11 98 LEU A O 1
ATOM 706 N N . LYS A 1 99 ? 4.573 31.687 38.143 1.00 17.76 99 LYS A N 1
ATOM 707 C CA . LYS A 1 99 ? 4.891 30.992 39.388 1.00 17.62 99 LYS A CA 1
ATOM 708 C C . LYS A 1 99 ? 4.812 29.492 39.135 1.00 18.77 99 LYS A C 1
ATOM 709 O O . LYS A 1 99 ? 4.198 28.738 39.899 1.00 18.05 99 LYS A O 1
ATOM 715 N N . GLU A 1 100 ? 5.448 29.070 38.048 1.00 19.14 100 GLU A N 1
ATOM 716 C CA . GLU A 1 100 ? 5.463 27.671 37.649 1.00 18.99 100 GLU A CA 1
ATOM 717 C C . GLU A 1 100 ? 6.884 27.182 37.390 1.00 21.78 100 GLU A C 1
ATOM 718 O O . GLU A 1 100 ? 7.665 27.840 36.707 1.00 19.90 100 GLU A O 1
ATOM 724 N N . ASP A 1 101 ? 7.210 26.021 37.944 1.00 25.39 101 ASP A N 1
ATOM 725 C CA . ASP A 1 101 ? 8.529 25.425 37.761 1.00 29.18 101 ASP A CA 1
ATOM 726 C C . ASP A 1 101 ? 8.664 24.987 36.300 1.00 30.21 101 ASP A C 1
ATOM 727 O O . ASP A 1 101 ? 7.793 24.294 35.780 1.00 29.87 101 ASP A O 1
ATOM 732 N N . MET A 1 102 ? 9.755 25.385 35.647 1.00 31.52 102 MET A N 1
ATOM 733 C CA . MET A 1 102 ? 9.990 25.046 34.241 1.00 34.37 102 MET A CA 1
ATOM 734 C C . MET A 1 102 ? 10.486 23.629 33.975 1.00 34.71 102 MET A C 1
ATOM 735 O O . MET A 1 102 ? 10.331 23.114 32.869 1.00 36.15 102 MET A O 1
ATOM 740 N N . SER A 1 103 ? 11.095 23.019 34.983 1.00 36.76 103 SER A N 1
ATOM 741 C CA . SER A 1 103 ? 11.664 21.674 34.880 1.00 37.52 103 SER A CA 1
ATOM 742 C C . SER A 1 103 ? 10.995 20.695 33.916 1.00 36.34 103 SER A C 1
ATOM 743 O O . SER A 1 103 ? 11.600 20.275 32.929 1.00 37.82 103 SER A O 1
ATOM 746 N N . GLY A 1 104 ? 9.753 20.327 34.202 1.00 34.36 104 GLY A N 1
ATOM 747 C CA . GLY A 1 104 ? 9.061 19.372 33.355 1.00 32.27 104 GLY A CA 1
ATOM 748 C C . GLY A 1 104 ? 8.688 19.813 31.950 1.00 30.04 104 GLY A C 1
ATOM 749 O O . GLY A 1 104 ? 8.240 18.990 31.149 1.00 31.27 104 GLY A O 1
ATOM 750 N N . TYR A 1 105 ? 8.897 21.083 31.624 1.00 26.26 105 TYR A N 1
ATOM 751 C CA . TYR A 1 105 ? 8.488 21.578 30.303 1.00 23.67 105 TYR A CA 1
ATOM 752 C C . TYR A 1 105 ? 9.608 21.468 29.256 1.00 21.60 105 TYR A C 1
ATOM 753 O O . TYR A 1 105 ? 10.798 21.572 29.561 1.00 21.60 105 TYR A O 1
ATOM 762 N N . THR A 1 106 ? 9.184 21.246 28.028 1.00 19.99 106 THR A N 1
ATOM 763 C CA . THR A 1 106 ? 10.088 21.191 26.883 1.00 19.37 106 THR A CA 1
ATOM 764 C C . THR A 1 106 ? 9.933 22.537 26.223 1.00 18.39 106 THR A C 1
ATOM 765 O O . THR A 1 106 ? 8.833 22.897 25.799 1.00 15.77 106 THR A O 1
ATOM 769 N N . ILE A 1 107 ? 11.025 23.291 26.114 1.00 16.13 107 ILE A N 1
ATOM 770 C CA . ILE A 1 107 ? 10.883 24.640 25.542 1.00 16.43 107 ILE A CA 1
ATOM 771 C C . ILE A 1 107 ? 11.872 24.905 24.399 1.00 17.07 107 ILE A C 1
ATOM 772 O O . ILE A 1 107 ? 12.851 24.175 24.202 1.00 15.27 107 ILE A O 1
ATOM 777 N N . TYR A 1 108 ? 11.540 25.958 23.696 1.00 15.75 108 TYR A N 1
ATOM 778 C CA . TYR A 1 108 ? 12.324 26.506 22.600 1.00 14.62 108 TYR A CA 1
ATOM 779 C C . TYR A 1 108 ? 12.377 27.983 22.895 1.00 15.53 108 TYR A C 1
ATOM 780 O O . TYR A 1 108 ? 11.345 28.657 22.879 1.00 14.79 108 TYR A O 1
ATOM 789 N N . ASP A 1 109 ? 13.558 28.482 23.174 1.00 13.09 109 ASP A N 1
ATOM 790 C CA . ASP A 1 109 ? 13.709 29.893 23.527 1.00 12.55 109 ASP A CA 1
ATOM 791 C C . ASP A 1 109 ? 14.522 30.641 22.477 1.00 13.61 109 ASP A C 1
ATOM 792 O O . ASP A 1 109 ? 15.698 30.351 22.259 1.00 12.83 109 ASP A O 1
ATOM 797 N N . THR A 1 110 ? 13.889 31.638 21.853 1.00 11.78 110 THR A N 1
ATOM 798 C CA . THR A 1 110 ? 14.559 32.421 20.822 1.00 13.34 110 THR A CA 1
ATOM 799 C C . THR A 1 110 ? 15.742 33.227 21.358 1.00 14.60 110 THR A C 1
ATOM 800 O O . THR A 1 110 ? 16.663 33.562 20.606 1.00 13.39 110 THR A O 1
ATOM 804 N N . SER A 1 111 ? 15.723 33.533 22.653 1.00 16.33 111 SER A N 1
ATOM 805 C CA . SER A 1 111 ? 16.799 34.321 23.253 1.00 16.56 111 SER A CA 1
ATOM 806 C C . SER A 1 111 ? 18.087 33.519 23.401 1.00 18.02 111 SER A C 1
ATOM 807 O O . SER A 1 111 ? 19.158 34.090 23.597 1.00 17.42 111 SER A O 1
ATOM 810 N N . THR A 1 112 ? 17.986 32.198 23.321 1.00 17.83 112 THR A N 1
ATOM 811 C CA . THR A 1 112 ? 19.174 31.368 23.448 1.00 19.64 112 THR A CA 1
ATOM 812 C C . THR A 1 112 ? 19.424 30.490 22.224 1.00 17.92 112 THR A C 1
ATOM 813 O O . THR A 1 112 ? 20.213 29.550 22.284 1.00 16.67 112 THR A O 1
ATOM 817 N N . ASP A 1 113 ? 18.749 30.792 21.117 1.00 16.13 113 ASP A N 1
ATOM 818 C CA . ASP A 1 113 ? 18.951 30.028 19.890 1.00 16.70 113 ASP A CA 1
ATOM 819 C C . ASP A 1 113 ? 20.163 30.639 19.195 1.00 16.82 113 ASP A C 1
ATOM 820 O O . ASP A 1 113 ? 20.057 31.670 18.528 1.00 14.15 113 ASP A O 1
ATOM 825 N N . ARG A 1 114 ? 21.310 29.991 19.369 1.00 18.95 114 ARG A N 1
ATOM 826 C CA . ARG A 1 114 ? 22.573 30.440 18.798 1.00 21.07 114 ARG A CA 1
ATOM 827 C C . ARG A 1 114 ?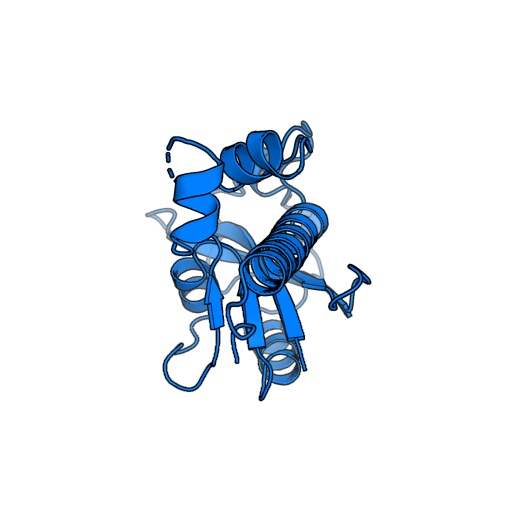 22.509 30.647 17.290 1.00 20.15 114 ARG A C 1
ATOM 828 O O . ARG A 1 114 ? 23.227 31.477 16.741 1.00 20.39 114 ARG A O 1
ATOM 836 N N . LEU A 1 115 ? 21.659 29.883 16.617 1.00 18.43 115 LEU A N 1
ATOM 837 C CA . LEU A 1 115 ? 21.533 30.004 15.170 1.00 19.64 115 LEU A CA 1
ATOM 838 C C . LEU A 1 115 ? 20.983 31.369 14.773 1.00 19.47 115 LEU A C 1
ATOM 839 O O . LEU A 1 115 ? 21.487 32.007 13.848 1.00 19.80 115 LEU A O 1
ATOM 844 N N . LEU A 1 116 ? 19.938 31.808 15.468 1.00 19.22 116 LEU A N 1
ATOM 845 C CA . LEU A 1 116 ? 19.331 33.104 15.188 1.00 19.23 116 LEU A CA 1
ATOM 846 C C . LEU A 1 116 ? 20.343 34.192 15.526 1.00 19.29 116 LEU A C 1
ATOM 847 O O . LEU A 1 116 ? 20.463 35.187 14.816 1.00 20.68 116 LEU A O 1
ATOM 852 N N . TRP A 1 117 ? 21.066 33.988 16.621 1.00 20.01 117 TRP A N 1
ATOM 853 C CA . TRP A 1 117 ? 22.086 34.930 17.067 1.00 22.80 117 TRP A CA 1
ATOM 854 C C . TRP A 1 117 ? 23.118 35.120 15.955 1.00 22.64 117 TRP A C 1
ATOM 855 O O . TRP A 1 117 ? 23.449 36.242 15.574 1.00 22.09 117 TRP A O 1
ATOM 866 N N . ARG A 1 118 ? 23.616 34.006 15.432 1.00 22.28 118 ARG A N 1
ATOM 867 C CA . ARG A 1 118 ? 24.616 34.031 14.371 1.00 23.35 118 ARG A CA 1
ATOM 868 C C . ARG A 1 118 ? 24.079 34.697 13.104 1.00 24.15 118 ARG A C 1
ATOM 869 O O . ARG A 1 118 ? 24.750 35.532 12.497 1.00 22.90 118 ARG A O 1
ATOM 877 N N . GLU A 1 119 ? 22.863 34.330 12.712 1.00 23.33 119 GLU A N 1
ATOM 878 C CA . GLU A 1 119 ? 22.246 34.886 11.513 1.00 24.40 119 GLU A CA 1
ATOM 879 C C . GLU A 1 119 ? 21.942 36.376 11.613 1.00 24.08 119 GLU A C 1
ATOM 880 O O . GLU A 1 119 ? 21.927 37.079 10.604 1.00 21.87 119 GLU A O 1
ATOM 886 N N . ALA A 1 120 ? 21.695 36.856 12.828 1.00 23.97 120 ALA A N 1
ATOM 887 C CA . ALA A 1 120 ? 21.390 38.266 13.034 1.00 25.37 120 ALA A CA 1
ATOM 888 C C . ALA A 1 120 ? 22.672 39.086 13.139 1.00 27.48 120 ALA A C 1
ATOM 889 O O . ALA A 1 120 ? 22.629 40.315 13.184 1.00 27.22 120 ALA A O 1
ATOM 891 N N . LYS A 1 121 ? 23.810 38.399 13.177 1.00 30.52 121 LYS A N 1
ATOM 892 C CA . LYS A 1 121 ? 25.107 39.063 13.273 1.00 34.76 121 LYS A CA 1
ATOM 893 C C . LYS A 1 121 ? 25.139 40.040 14.445 1.00 37.12 121 LYS A C 1
ATOM 894 O O . LYS A 1 121 ? 25.433 41.221 14.271 1.00 38.55 121 LYS A O 1
ATOM 900 N N . LEU A 1 122 ? 24.832 39.543 15.639 1.00 40.36 122 LEU A N 1
ATOM 901 C CA . LEU A 1 122 ? 24.826 40.380 16.835 1.00 42.44 122 LEU A CA 1
ATOM 902 C C . LEU A 1 122 ? 26.197 40.436 17.504 1.00 43.87 122 LEU A C 1
ATOM 903 O O . LEU A 1 122 ? 26.938 39.450 17.520 1.00 44.62 122 LEU A O 1
ATOM 908 N N . VAL A 1 128 ? 20.187 39.536 23.961 1.00 32.12 128 VAL A N 1
ATOM 909 C CA . VAL A 1 128 ? 19.500 39.377 22.683 1.00 29.84 128 VAL A CA 1
ATOM 910 C C . VAL A 1 128 ? 18.039 39.781 22.826 1.00 27.71 128 VAL A C 1
ATOM 911 O O . VAL A 1 128 ? 17.257 39.078 23.467 1.00 29.85 128 VAL A O 1
ATOM 915 N N . SER A 1 129 ? 17.663 40.908 22.234 1.00 23.69 129 SER A N 1
ATOM 916 C CA . SER A 1 129 ? 16.284 41.355 22.342 1.00 19.45 129 SER A CA 1
ATOM 917 C C . SER A 1 129 ? 15.445 40.790 21.206 1.00 18.35 129 SER A C 1
ATOM 918 O O . SER A 1 129 ? 15.929 40.588 20.091 1.00 15.65 129 SER A O 1
ATOM 921 N N . LEU A 1 130 ? 14.182 40.527 21.507 1.00 15.80 130 LEU A N 1
ATOM 922 C CA . LEU A 1 130 ? 13.259 39.984 20.525 1.00 16.22 130 LEU A CA 1
ATOM 923 C C . LEU A 1 130 ? 13.040 40.985 19.394 1.00 16.23 130 LEU A C 1
ATOM 924 O O . LEU A 1 130 ? 12.876 40.606 18.234 1.00 17.41 130 LEU A O 1
ATOM 929 N N . ARG A 1 131 ? 13.037 42.267 19.737 1.00 18.86 131 ARG A N 1
ATOM 930 C CA . ARG A 1 131 ? 12.836 43.312 18.743 1.00 19.00 131 ARG A CA 1
ATOM 931 C C . ARG A 1 131 ? 13.954 43.305 17.703 1.00 19.22 131 ARG A C 1
ATOM 932 O O . ARG A 1 131 ? 13.698 43.456 16.506 1.00 18.83 131 ARG A O 1
ATOM 940 N N . VAL A 1 132 ? 15.192 43.128 18.157 1.00 18.76 132 VAL A N 1
ATOM 941 C CA . VAL A 1 132 ? 16.329 43.102 17.244 1.00 18.19 132 VAL A CA 1
ATOM 942 C C . VAL A 1 132 ? 16.277 41.866 16.348 1.00 17.13 132 VAL A C 1
ATOM 943 O O . VAL A 1 132 ? 16.485 41.962 15.143 1.00 17.34 132 VAL A O 1
ATOM 947 N N . LEU A 1 133 ? 15.992 40.707 16.934 1.00 17.16 133 LEU A N 1
ATOM 948 C CA . LEU A 1 133 ? 15.905 39.477 16.149 1.00 16.29 133 LEU A CA 1
ATOM 949 C C . LEU A 1 133 ? 14.792 39.594 15.105 1.00 17.97 133 LEU A C 1
ATOM 950 O O . LEU A 1 133 ? 14.968 39.198 13.950 1.00 18.30 133 LEU A O 1
ATOM 955 N N . SER A 1 134 ? 13.649 40.138 15.515 1.00 18.58 134 SER A N 1
ATOM 956 C CA . SER A 1 134 ? 12.516 40.304 14.607 1.00 19.14 134 SER A CA 1
ATOM 957 C C . SER A 1 134 ? 12.867 41.253 13.467 1.00 20.65 134 SER A C 1
ATOM 958 O O . SER A 1 134 ? 12.543 41.000 12.309 1.00 21.18 134 SER A O 1
ATOM 961 N N . GLU A 1 135 ? 13.534 42.349 13.803 1.00 21.06 135 GLU A N 1
ATOM 962 C CA . GLU A 1 135 ? 13.920 43.332 12.804 1.00 22.54 135 GLU A CA 1
ATOM 963 C C . GLU A 1 135 ? 14.914 42.776 11.787 1.00 22.57 135 GLU A C 1
ATOM 964 O O . GLU A 1 135 ? 14.719 42.904 10.575 1.00 21.56 135 GLU A O 1
ATOM 970 N N . ARG A 1 136 ? 15.973 42.148 12.284 1.00 21.44 136 ARG A N 1
ATOM 971 C CA . ARG A 1 136 ? 17.017 41.608 11.420 1.00 21.32 136 ARG A CA 1
ATOM 972 C C . ARG A 1 136 ? 16.713 40.305 10.694 1.00 20.03 136 ARG A C 1
ATOM 973 O O . ARG A 1 136 ? 17.151 40.114 9.563 1.00 18.87 136 ARG A O 1
ATOM 981 N N . LEU A 1 137 ? 15.969 39.405 11.328 1.00 18.79 137 LEU A N 1
ATOM 982 C CA . LEU A 1 137 ? 15.672 38.126 10.698 1.00 18.91 137 LEU A CA 1
ATOM 983 C C . LEU A 1 137 ? 14.292 38.028 10.057 1.00 19.00 137 LEU A C 1
ATOM 984 O O . LEU A 1 137 ? 14.118 37.336 9.056 1.00 19.59 137 LEU A O 1
ATOM 989 N N . LEU A 1 138 ? 13.313 38.718 10.627 1.00 18.58 138 LEU A N 1
ATOM 990 C CA . LEU A 1 138 ? 11.958 38.676 10.087 1.00 19.27 138 LEU A CA 1
ATOM 991 C C . LEU A 1 138 ? 11.628 39.945 9.316 1.00 19.52 138 LEU A C 1
ATOM 992 O O . LEU A 1 138 ? 10.629 39.995 8.593 1.00 18.50 138 LEU A O 1
ATOM 997 N N . HIS A 1 139 ? 12.472 40.963 9.465 1.00 19.09 139 HIS A N 1
ATOM 998 C CA . HIS A 1 139 ? 12.233 42.242 8.809 1.00 22.06 139 HIS A CA 1
ATOM 999 C C . HIS A 1 139 ? 10.853 42.687 9.273 1.00 22.30 139 HIS A C 1
ATOM 1000 O O . HIS A 1 139 ? 10.044 43.191 8.493 1.00 21.55 139 HIS A O 1
ATOM 1007 N N . LYS A 1 140 ? 10.601 42.474 10.561 1.00 22.33 140 LYS A N 1
ATOM 1008 C CA . LYS A 1 140 ? 9.333 42.821 11.188 1.00 25.57 140 LYS A CA 1
ATOM 1009 C C . LYS A 1 140 ? 9.573 43.709 12.404 1.00 25.69 140 LYS A C 1
ATOM 1010 O O . LYS A 1 140 ? 10.293 43.331 13.330 1.00 25.77 140 LYS A O 1
ATOM 1016 N N . SER A 1 141 ? 8.967 44.890 12.402 1.00 26.01 141 SER A N 1
ATOM 1017 C CA . SER A 1 141 ? 9.121 45.812 13.519 1.00 26.64 141 SER A CA 1
ATOM 1018 C C . SER A 1 141 ? 8.023 45.532 14.539 1.00 25.63 141 SER A C 1
ATOM 1019 O O . SER A 1 141 ? 6.840 45.564 14.209 1.00 26.34 141 SER A O 1
ATOM 1022 N N . ILE A 1 142 ? 8.416 45.250 15.775 1.00 24.22 142 ILE A N 1
ATOM 1023 C CA . ILE A 1 142 ? 7.453 44.958 16.828 1.00 22.38 142 ILE A CA 1
ATOM 1024 C C . ILE A 1 142 ? 7.630 45.867 18.035 1.00 23.85 142 ILE A C 1
ATOM 1025 O O . ILE A 1 142 ? 8.640 46.564 18.165 1.00 21.52 142 ILE A O 1
ATOM 1030 N N . GLN A 1 143 ? 6.633 45.849 18.914 1.00 23.59 143 GLN A N 1
ATOM 1031 C CA . GLN A 1 143 ? 6.669 46.626 20.144 1.00 26.09 143 GLN A CA 1
ATOM 1032 C C . GLN A 1 143 ? 6.874 48.121 19.915 1.00 28.07 143 GLN A C 1
ATOM 1033 O O . GLN A 1 143 ? 7.687 48.750 20.585 1.00 29.75 143 GLN A O 1
ATOM 1039 N N . ASN A 1 144 ? 6.117 48.689 18.980 1.00 31.49 144 ASN A N 1
ATOM 1040 C CA . ASN A 1 144 ? 6.237 50.111 18.667 1.00 34.90 144 ASN A CA 1
ATOM 1041 C C . ASN A 1 144 ? 4.989 50.934 18.978 1.00 35.17 144 ASN A C 1
ATOM 1042 O O . ASN A 1 144 ? 5.012 52.159 18.866 1.00 36.25 144 ASN A O 1
ATOM 1047 N N . SER A 1 145 ? 3.902 50.273 19.363 1.00 35.57 145 SER A N 1
ATOM 1048 C CA . SER A 1 145 ? 2.658 50.979 19.653 1.00 36.70 145 SER A CA 1
ATOM 1049 C C . SER A 1 145 ? 2.702 51.836 20.911 1.00 37.16 145 SER A C 1
ATOM 1050 O O . SER A 1 145 ? 3.307 51.458 21.916 1.00 36.87 145 SER A O 1
ATOM 1053 N N . LEU A 1 146 ? 2.054 52.997 20.847 1.00 37.84 146 LEU A N 1
ATOM 1054 C CA . LEU A 1 146 ? 1.996 53.900 21.991 1.00 38.01 146 LEU A CA 1
ATOM 1055 C C . LEU A 1 146 ? 1.070 53.271 23.027 1.00 36.97 146 LEU A C 1
ATOM 1056 O O . LEU A 1 146 ? 1.033 53.687 24.184 1.00 37.64 146 LEU A O 1
ATOM 1061 N N . LEU A 1 147 ? 0.321 52.262 22.594 1.00 35.49 147 LEU A N 1
ATOM 1062 C CA . LEU A 1 147 ? -0.603 51.557 23.472 1.00 34.39 147 LEU A CA 1
ATOM 1063 C C . LEU A 1 147 ? 0.143 50.504 24.288 1.00 32.23 147 LEU A C 1
ATOM 1064 O O . LEU A 1 147 ? -0.411 49.916 25.216 1.00 32.50 147 LEU A O 1
ATOM 1069 N N . GLY A 1 148 ? 1.404 50.271 23.938 1.00 28.52 148 GLY A N 1
ATOM 1070 C CA . GLY A 1 148 ? 2.199 49.288 24.650 1.00 26.13 148 GLY A CA 1
ATOM 1071 C C . GLY A 1 148 ? 2.471 48.044 23.824 1.00 23.72 148 GLY A C 1
ATOM 1072 O O . GLY A 1 148 ? 1.977 47.905 22.706 1.00 21.60 148 GLY A O 1
ATOM 1073 N N . HIS A 1 149 ? 3.264 47.133 24.373 1.00 21.67 149 HIS A N 1
ATOM 1074 C CA . HIS A 1 149 ? 3.585 45.904 23.663 1.00 21.76 149 HIS A CA 1
ATOM 1075 C C . HIS A 1 149 ? 2.352 45.021 23.567 1.00 21.87 149 HIS A C 1
ATOM 1076 O O . HIS A 1 149 ? 1.474 45.066 24.433 1.00 20.32 149 HIS A O 1
ATOM 1083 N N . SER A 1 150 ? 2.289 44.233 22.499 1.00 21.05 150 SER A N 1
ATOM 1084 C CA . SER A 1 150 ? 1.193 43.294 22.291 1.00 20.80 150 SER A CA 1
ATOM 1085 C C . SER A 1 150 ? 1.789 41.906 22.468 1.00 19.89 150 SER A C 1
ATOM 1086 O O . SER A 1 150 ? 2.699 41.524 21.733 1.00 18.19 150 SER A O 1
ATOM 1089 N N . SER A 1 151 ? 1.295 41.161 23.449 1.00 17.78 151 SER A N 1
ATOM 1090 C CA . SER A 1 151 ? 1.803 39.821 23.678 1.00 16.61 151 SER A CA 1
ATOM 1091 C C . SER A 1 151 ? 1.406 38.891 22.532 1.00 14.74 151 SER A C 1
ATOM 1092 O O . SER A 1 151 ? 2.025 37.845 22.331 1.00 14.01 151 SER A O 1
ATOM 1095 N N . VAL A 1 152 ? 0.379 39.263 21.774 1.00 13.75 152 VAL A N 1
ATOM 1096 C CA . VAL A 1 152 ? -0.018 38.437 20.641 1.00 13.73 152 VAL A CA 1
ATOM 1097 C C . VAL A 1 152 ? 1.037 38.605 19.553 1.00 14.87 152 VAL A C 1
ATOM 1098 O O . VAL A 1 152 ? 1.472 37.632 18.950 1.00 12.12 152 VAL A O 1
ATOM 1102 N N . GLU A 1 153 ? 1.447 39.847 19.309 1.00 16.06 153 GLU A N 1
ATOM 1103 C CA . GLU A 1 153 ? 2.468 40.127 18.302 1.00 16.27 153 GLU A CA 1
ATOM 1104 C C . GLU A 1 153 ? 3.811 39.533 18.726 1.00 14.53 153 GLU A C 1
ATOM 1105 O O . GLU A 1 153 ? 4.533 38.957 17.912 1.00 13.73 153 GLU A O 1
ATOM 1111 N N . ASP A 1 154 ? 4.142 39.674 20.005 1.00 12.45 154 ASP A N 1
ATOM 1112 C CA . ASP A 1 154 ? 5.400 39.149 20.523 1.00 12.04 154 ASP A CA 1
ATOM 1113 C C . ASP A 1 154 ? 5.439 37.623 20.421 1.00 13.14 154 ASP A C 1
ATOM 1114 O O . ASP A 1 154 ? 6.464 37.046 20.065 1.00 11.02 154 ASP A O 1
ATOM 1119 N N . ALA A 1 155 ? 4.319 36.973 20.730 1.00 12.72 155 ALA A N 1
ATOM 1120 C CA . ALA A 1 155 ? 4.242 35.516 20.653 1.00 13.00 155 ALA A CA 1
ATOM 1121 C C . ALA A 1 155 ? 4.376 35.062 19.196 1.00 12.06 155 ALA A C 1
ATOM 1122 O O . ALA A 1 155 ? 5.086 34.097 18.895 1.00 11.83 155 ALA A O 1
ATOM 1124 N N . ARG A 1 156 ? 3.699 35.760 18.288 1.00 11.63 156 ARG A N 1
ATOM 1125 C CA . ARG A 1 156 ? 3.774 35.412 16.872 1.00 11.93 156 ARG A CA 1
ATOM 1126 C C . ARG A 1 156 ? 5.201 35.571 16.361 1.00 11.77 156 ARG A C 1
ATOM 1127 O O . ARG A 1 156 ? 5.675 34.761 15.562 1.00 10.62 156 ARG A O 1
ATOM 1135 N N . ALA A 1 157 ? 5.887 36.607 16.831 1.00 11.97 157 ALA A N 1
ATOM 1136 C CA . ALA A 1 157 ? 7.271 36.844 16.423 1.00 13.43 157 ALA A CA 1
ATOM 1137 C C . ALA A 1 157 ? 8.166 35.669 16.825 1.00 14.13 157 ALA A C 1
ATOM 1138 O O . ALA A 1 157 ? 9.026 35.243 16.048 1.00 12.94 157 ALA A O 1
ATOM 1140 N N . THR A 1 158 ? 7.970 35.141 18.032 1.00 13.37 158 THR A N 1
ATOM 1141 C CA . THR A 1 158 ? 8.790 34.013 18.471 1.00 13.17 158 THR A CA 1
ATOM 1142 C C . THR A 1 158 ? 8.441 32.755 17.692 1.00 13.88 158 THR A C 1
ATOM 1143 O O . THR A 1 158 ? 9.317 31.941 17.398 1.00 12.22 158 THR A O 1
ATOM 1147 N N . MET A 1 159 ? 7.167 32.594 17.343 1.00 12.84 159 MET A N 1
ATOM 1148 C CA . MET A 1 159 ? 6.766 31.422 16.579 1.00 13.70 159 MET A CA 1
ATOM 1149 C C . MET A 1 159 ? 7.348 31.509 15.171 1.00 13.22 159 MET A C 1
ATOM 1150 O O . MET A 1 159 ? 7.788 30.503 14.609 1.00 12.93 159 MET A O 1
ATOM 1155 N N . GLU A 1 160 ? 7.353 32.712 14.604 1.00 13.33 160 GLU A N 1
ATOM 1156 C CA . GLU A 1 160 ? 7.900 32.911 13.268 1.00 14.56 160 GLU A CA 1
ATOM 1157 C C . GLU A 1 160 ? 9.404 32.657 13.293 1.00 14.99 160 GLU A C 1
ATOM 1158 O O . GLU A 1 160 ? 9.955 32.049 12.372 1.00 13.30 160 GLU A O 1
ATOM 1164 N N . LEU A 1 161 ? 10.060 33.118 14.354 1.00 13.64 161 LEU A N 1
ATOM 1165 C CA . LEU A 1 161 ? 11.497 32.915 14.501 1.00 14.95 161 LEU A CA 1
ATOM 1166 C C . LEU A 1 161 ? 11.791 31.425 14.634 1.00 14.87 161 LEU A C 1
ATOM 1167 O O . LEU A 1 161 ? 12.810 30.937 14.144 1.00 15.26 161 LEU A O 1
ATOM 1172 N N . TYR A 1 162 ? 10.891 30.705 15.300 1.00 14.25 162 TYR A N 1
ATOM 1173 C CA . TYR A 1 162 ? 11.041 29.262 15.467 1.00 14.20 162 TYR A CA 1
ATOM 1174 C C . TYR A 1 162 ? 10.950 28.568 14.109 1.00 15.05 162 TYR A C 1
ATOM 1175 O O . TYR A 1 162 ? 11.717 27.645 13.814 1.00 13.90 162 TYR A O 1
ATOM 1184 N N . GLN A 1 163 ? 10.007 29.004 13.280 1.00 14.41 163 GLN A N 1
ATOM 1185 C CA . GLN A 1 163 ? 9.844 28.410 11.958 1.00 15.78 163 GLN A CA 1
ATOM 1186 C C . GLN A 1 163 ? 11.053 28.703 11.072 1.00 16.32 163 GLN A C 1
ATOM 1187 O O . GLN A 1 163 ? 11.470 27.862 10.278 1.00 14.88 163 GLN A O 1
ATOM 1193 N N . ILE A 1 164 ? 11.598 29.904 11.207 1.00 14.94 164 ILE A N 1
ATOM 1194 C CA . ILE A 1 164 ? 12.766 30.308 10.429 1.00 17.01 164 ILE A CA 1
ATOM 1195 C C . ILE A 1 164 ? 13.970 29.466 10.834 1.00 15.70 164 ILE A C 1
ATOM 1196 O O . ILE A 1 164 ? 14.730 28.991 9.985 1.00 15.16 164 ILE A O 1
ATOM 1201 N N . SER A 1 165 ? 14.142 29.287 12.139 1.00 14.54 165 SER A N 1
ATOM 1202 C CA . SER A 1 165 ? 15.252 28.498 12.655 1.00 14.49 165 SER A CA 1
ATOM 1203 C C . SER A 1 165 ? 15.159 27.071 12.117 1.00 15.60 165 SER A C 1
ATOM 1204 O O . SER A 1 165 ? 16.139 26.519 11.618 1.00 12.95 165 SER A O 1
ATOM 1207 N N . GLN A 1 166 ? 13.972 26.476 12.202 1.00 16.19 166 GLN A N 1
ATOM 1208 C CA . GLN A 1 166 ? 13.789 25.114 11.719 1.00 17.61 166 GLN A CA 1
ATOM 1209 C C . GLN A 1 166 ? 14.084 24.989 10.222 1.00 18.64 166 GLN A C 1
ATOM 1210 O O . GLN A 1 166 ? 14.666 23.999 9.776 1.00 18.32 166 GLN A O 1
ATOM 1216 N N . ARG A 1 167 ? 13.692 25.993 9.447 1.00 18.24 167 ARG A N 1
ATOM 1217 C CA . ARG A 1 167 ? 13.922 25.947 8.010 1.00 19.27 167 ARG A CA 1
ATOM 1218 C C . ARG A 1 167 ? 15.383 26.141 7.639 1.00 18.64 167 ARG A C 1
ATOM 1219 O O . ARG A 1 167 ? 15.873 25.516 6.700 1.00 18.76 167 ARG A O 1
ATOM 1231 N N . ILE A 1 168 ? 16.076 27.007 8.370 1.00 17.86 168 ILE A N 1
ATOM 1232 C CA . ILE A 1 168 ? 17.492 27.236 8.107 1.00 16.74 168 ILE A CA 1
ATOM 1233 C C . ILE A 1 168 ? 18.253 25.948 8.406 1.00 16.94 168 ILE A C 1
ATOM 1234 O O . ILE A 1 168 ? 19.136 25.545 7.644 1.00 16.31 168 ILE A O 1
ATOM 1239 N N . ARG A 1 169 ? 17.900 25.298 9.515 1.00 15.24 169 ARG A N 1
ATOM 1240 C CA . ARG A 1 169 ? 18.538 24.042 9.900 1.00 15.82 169 ARG A CA 1
ATOM 1241 C C . ARG A 1 169 ? 18.293 23.005 8.807 1.00 17.84 169 ARG A C 1
ATOM 1242 O O . ARG A 1 169 ? 19.208 22.295 8.387 1.00 16.14 169 ARG A O 1
ATOM 1250 N N . ALA A 1 170 ? 17.053 22.930 8.337 1.00 17.84 170 ALA A N 1
ATOM 1251 C CA . ALA A 1 170 ? 16.702 21.978 7.286 1.00 20.29 170 ALA A CA 1
ATOM 1252 C C . ALA A 1 170 ? 17.492 22.240 6.007 1.00 18.77 170 ALA A C 1
ATOM 1253 O O . ALA A 1 170 ? 17.983 21.308 5.369 1.00 20.09 170 ALA A O 1
ATOM 1255 N N . ARG A 1 171 ? 17.620 23.512 5.643 1.00 17.13 171 ARG A N 1
ATOM 1256 C CA . ARG A 1 171 ? 18.331 23.890 4.427 1.00 18.04 171 ARG A CA 1
ATOM 1257 C C . ARG A 1 171 ? 19.829 23.620 4.518 1.00 18.96 171 ARG A C 1
ATOM 1258 O O . ARG A 1 171 ? 20.507 23.520 3.497 1.00 19.91 171 ARG A O 1
ATOM 1260 N N . ARG A 1 172 ? 20.337 23.494 5.740 1.00 17.64 172 ARG A N 1
ATOM 1261 C CA . ARG A 1 172 ? 21.758 23.243 5.948 1.00 17.18 172 ARG A CA 1
ATOM 1262 C C . ARG A 1 172 ? 22.056 21.779 6.263 1.00 17.41 172 ARG A C 1
ATOM 1263 O O . ARG A 1 172 ? 23.155 21.429 6.700 1.00 16.21 172 ARG A O 1
ATOM 1271 N N . GLY A 1 173 ? 21.061 20.928 6.020 1.00 17.18 173 GLY A N 1
ATOM 1272 C CA . GLY A 1 173 ? 21.215 19.500 6.237 1.00 17.85 173 GLY A CA 1
ATOM 1273 C C . GLY A 1 173 ? 21.098 19.025 7.668 1.00 17.39 173 GLY A C 1
ATOM 1274 O O . GLY A 1 173 ? 21.342 17.857 7.956 1.00 17.30 173 GLY A O 1
ATOM 1275 N N . LEU A 1 174 ? 20.689 19.913 8.560 1.00 17.66 174 LEU A N 1
ATOM 1276 C CA . LEU A 1 174 ? 20.605 19.586 9.992 1.00 17.84 174 LEU A CA 1
ATOM 1277 C C . LEU A 1 174 ? 19.215 19.091 10.368 1.00 19.23 174 LEU A C 1
ATOM 1278 O O . LEU A 1 174 ? 18.198 19.570 9.833 1.00 17.31 174 LEU A O 1
ATOM 1283 N N . PRO A 1 175 ? 19.087 18.084 11.247 1.00 20.31 175 PRO A N 1
ATOM 1284 C CA . PRO A 1 175 ? 17.779 17.646 11.689 1.00 21.97 175 PRO A CA 1
ATOM 1285 C C . PRO A 1 175 ? 17.072 18.797 12.405 1.00 22.48 175 PRO A C 1
ATOM 1286 O O . PRO A 1 175 ? 17.736 19.682 13.015 1.00 22.63 175 PRO A O 1
ATOM 1290 N N . ARG A 1 176 ? 15.753 18.817 12.316 1.00 23.34 176 ARG A N 1
ATOM 1291 C CA . ARG A 1 176 ? 14.976 19.874 12.961 1.00 25.79 176 ARG A CA 1
ATOM 1292 C C . ARG A 1 176 ? 15.036 19.654 14.462 1.00 25.88 176 ARG A C 1
ATOM 1293 O O . ARG A 1 176 ? 15.304 18.535 14.918 1.00 25.43 176 ARG A O 1
ATOM 1301 N N . LEU A 1 177 ? 14.833 20.706 15.236 1.00 26.09 177 LEU A N 1
ATOM 1302 C CA . LEU A 1 177 ? 14.859 20.589 16.687 1.00 27.25 177 LEU A CA 1
ATOM 1303 C C . LEU A 1 177 ? 13.681 19.723 17.119 1.00 29.51 177 LEU A C 1
ATOM 1304 O O . LEU A 1 177 ? 12.558 19.935 16.667 1.00 28.24 177 LEU A O 1
ATOM 1309 N N . ALA A 1 178 ? 13.945 18.750 17.988 1.00 32.27 178 ALA A N 1
ATOM 1310 C CA . ALA A 1 178 ? 12.909 17.841 18.477 1.00 35.04 178 ALA A CA 1
ATOM 1311 C C . ALA A 1 178 ? 11.770 18.581 19.172 1.00 36.48 178 ALA A C 1
ATOM 1312 O O . ALA A 1 178 ? 10.601 18.350 18.792 1.00 38.45 178 ALA A O 1
#

InterPro domains:
  IPR012337 Ribonuclease H-like superfamily [SSF53098] (7-174)
  IPR013520 Ribonuclease H-like domain [PF00929] (8-162)
  IPR013520 Ribonucleas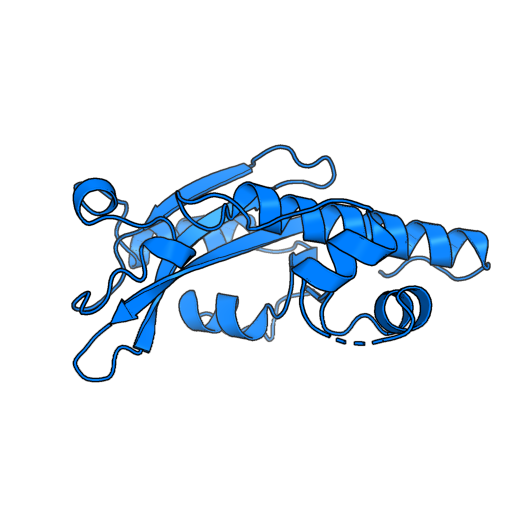e H-like domain [SM00479] (6-171)
  IPR036397 Ribonuclease H superfamily [G3DSA:3.30.420.10] (1-179)
  IPR047021 RNA exonuclease REXO1/REXO3/REXO4-like [PTHR12801] (4-165)